Protein AF-A0A821IQ01-F1 (afdb_monomer)

Structure (mmCIF, N/CA/C/O backbone):
data_AF-A0A821IQ01-F1
#
_entry.id   AF-A0A821IQ01-F1
#
loop_
_atom_site.group_PDB
_atom_site.id
_atom_site.type_symbol
_atom_site.label_atom_id
_atom_site.label_alt_id
_atom_site.label_comp_id
_atom_site.label_asym_id
_atom_site.label_entity_id
_atom_site.label_seq_id
_atom_site.pdbx_PDB_ins_code
_atom_site.Cartn_x
_atom_site.Cartn_y
_atom_site.Cartn_z
_atom_site.occupancy
_atom_site.B_iso_or_equiv
_atom_site.auth_seq_id
_atom_site.auth_comp_id
_atom_site.auth_asym_id
_atom_site.auth_atom_id
_atom_site.pdbx_PDB_model_num
ATOM 1 N N . MET A 1 1 ? -21.655 -3.134 -30.724 1.00 54.41 1 MET A N 1
ATOM 2 C CA . MET A 1 1 ? -21.817 -3.612 -29.331 1.00 54.41 1 MET A CA 1
ATOM 3 C C . MET A 1 1 ? -20.778 -4.694 -28.954 1.00 54.41 1 MET A C 1
ATOM 5 O O . MET A 1 1 ? -21.142 -5.673 -28.328 1.00 54.41 1 MET A O 1
ATOM 9 N N . GLY A 1 2 ? -19.487 -4.564 -29.329 1.00 56.47 2 GLY A N 1
ATOM 10 C CA . GLY A 1 2 ? -18.550 -5.717 -29.294 1.00 56.47 2 GLY A CA 1
ATOM 11 C C . GLY A 1 2 ? -17.134 -5.493 -28.739 1.00 56.47 2 GLY A C 1
ATOM 12 O O . GLY A 1 2 ? -16.460 -6.463 -28.415 1.00 56.47 2 GLY A O 1
ATOM 13 N N . ARG A 1 3 ? -16.662 -4.247 -28.588 1.00 55.06 3 ARG A N 1
ATOM 14 C CA . ARG A 1 3 ? -15.306 -3.961 -28.066 1.00 55.06 3 ARG A CA 1
ATOM 15 C C . ARG A 1 3 ? -15.263 -3.725 -26.553 1.00 55.06 3 ARG A C 1
ATOM 17 O O . ARG A 1 3 ? -14.309 -4.155 -25.912 1.00 55.06 3 ARG A O 1
ATOM 24 N N . ASP A 1 4 ? -16.298 -3.111 -25.981 1.00 64.00 4 ASP A N 1
ATOM 25 C CA . ASP A 1 4 ? -16.353 -2.840 -24.535 1.00 64.00 4 ASP A CA 1
ATOM 26 C C . ASP A 1 4 ? -16.652 -4.083 -23.697 1.00 64.00 4 ASP A C 1
ATOM 28 O O . ASP A 1 4 ? -16.047 -4.269 -22.646 1.00 64.00 4 ASP A O 1
ATOM 32 N N . LEU A 1 5 ? -17.510 -4.980 -24.191 1.00 60.66 5 LEU A N 1
ATOM 33 C CA . LEU A 1 5 ? -17.812 -6.250 -23.523 1.00 60.66 5 LEU A CA 1
ATOM 34 C C . LEU A 1 5 ? -16.572 -7.145 -23.416 1.00 60.66 5 LEU A C 1
ATOM 36 O O . LEU A 1 5 ? -16.300 -7.687 -22.351 1.00 60.66 5 LEU A O 1
ATOM 40 N N . LYS A 1 6 ? -15.761 -7.236 -24.476 1.00 66.94 6 LYS A N 1
ATOM 41 C CA . LYS A 1 6 ? -14.529 -8.037 -24.462 1.00 66.94 6 LYS A CA 1
ATOM 42 C C . LYS A 1 6 ? -13.499 -7.498 -23.460 1.00 66.94 6 LYS A C 1
ATOM 44 O O . LYS A 1 6 ? -12.975 -8.261 -22.657 1.00 66.94 6 LYS A O 1
ATOM 49 N N . LYS A 1 7 ? -13.287 -6.176 -23.430 1.00 63.75 7 LYS A N 1
ATOM 50 C CA . LYS A 1 7 ? -12.424 -5.523 -22.427 1.00 63.75 7 LYS A CA 1
ATOM 51 C C . LYS A 1 7 ? -12.944 -5.694 -20.999 1.00 63.75 7 LYS A C 1
ATOM 53 O O . LYS A 1 7 ? -12.146 -5.767 -20.065 1.00 63.75 7 LYS A O 1
ATOM 58 N N . LEU A 1 8 ? -14.265 -5.720 -20.814 1.00 58.66 8 LEU A N 1
ATOM 59 C CA . LEU A 1 8 ? -14.883 -5.970 -19.516 1.00 58.66 8 LEU A CA 1
ATOM 60 C C . LEU A 1 8 ? -14.597 -7.399 -19.042 1.00 58.66 8 LEU A C 1
ATOM 62 O O . LEU A 1 8 ? -14.150 -7.559 -17.910 1.00 58.66 8 LEU A O 1
ATOM 66 N N . PHE A 1 9 ? -14.771 -8.400 -19.909 1.00 64.69 9 PHE A N 1
ATOM 67 C CA . PHE A 1 9 ? -14.457 -9.796 -19.594 1.00 64.69 9 PHE A CA 1
ATOM 68 C C . PHE A 1 9 ? -12.964 -10.015 -19.334 1.00 64.69 9 PHE A C 1
ATOM 70 O O . PHE A 1 9 ? -12.617 -10.628 -18.333 1.00 64.69 9 PHE A O 1
ATOM 77 N N . GLU A 1 10 ? -12.072 -9.431 -20.137 1.00 64.88 10 GLU A N 1
ATOM 78 C CA . GLU A 1 10 ? -10.621 -9.496 -19.899 1.00 64.88 10 GLU A CA 1
ATOM 79 C C . GLU A 1 10 ? -10.236 -8.860 -18.550 1.00 64.88 10 GLU A C 1
ATOM 81 O O . GLU A 1 10 ? -9.443 -9.422 -17.794 1.00 64.88 10 GLU A O 1
ATOM 86 N N . LYS A 1 11 ? -10.844 -7.720 -18.185 1.00 59.31 11 LYS A N 1
ATOM 87 C CA . LYS A 1 11 ? -10.664 -7.114 -16.855 1.00 59.31 11 LYS A CA 1
ATOM 88 C C . LYS A 1 11 ? -11.233 -7.981 -15.736 1.00 59.31 11 LYS A C 1
ATOM 90 O O . LYS A 1 11 ? -10.636 -8.030 -14.665 1.00 59.31 11 LYS A O 1
ATOM 95 N N . GLN A 1 12 ? -12.384 -8.614 -15.942 1.00 57.97 12 GLN A N 1
ATOM 96 C CA . GLN A 1 12 ? -13.002 -9.503 -14.959 1.00 57.97 12 GLN A CA 1
ATOM 97 C C . GLN A 1 12 ? -12.170 -10.774 -14.756 1.00 57.97 12 GLN A C 1
ATOM 99 O O . GLN A 1 12 ? -11.936 -11.149 -13.613 1.00 57.97 12 GLN A O 1
ATOM 104 N N . GLU A 1 13 ? -11.636 -11.372 -15.821 1.00 59.12 13 GLU A N 1
ATOM 105 C CA . GLU A 1 13 ? -10.698 -12.493 -15.730 1.00 59.12 13 GLU A CA 1
ATOM 106 C C . GLU A 1 13 ? -9.391 -12.091 -15.044 1.00 59.12 13 GLU A C 1
ATOM 108 O O . GLU A 1 13 ? -8.903 -12.814 -14.179 1.00 59.12 13 GLU A O 1
ATOM 113 N N . PHE A 1 14 ? -8.822 -10.934 -15.392 1.00 60.34 14 PHE A N 1
ATOM 114 C CA . PHE A 1 14 ? -7.614 -10.419 -14.746 1.00 60.34 14 PHE A CA 1
ATOM 115 C C . PHE A 1 14 ? -7.841 -10.180 -13.245 1.00 60.34 14 PHE A C 1
ATOM 117 O O . PHE A 1 14 ? -7.036 -10.603 -12.418 1.00 60.34 14 PHE A O 1
ATOM 124 N N . ARG A 1 15 ? -8.983 -9.586 -12.874 1.00 57.56 15 ARG A N 1
ATOM 125 C CA . ARG A 1 15 ? -9.401 -9.396 -11.475 1.00 57.56 15 ARG A CA 1
ATOM 126 C C . ARG A 1 15 ? -9.629 -10.719 -10.746 1.00 57.56 15 ARG A C 1
ATOM 128 O O . ARG A 1 15 ? -9.193 -10.853 -9.613 1.00 57.56 15 ARG A O 1
ATOM 135 N N . ALA A 1 16 ? -10.237 -11.710 -11.398 1.00 53.81 16 ALA A N 1
ATOM 136 C CA . ALA A 1 16 ? -10.442 -13.043 -10.828 1.00 53.81 16 ALA A CA 1
ATOM 137 C C . ALA A 1 16 ? -9.122 -13.801 -10.572 1.00 53.81 16 ALA A C 1
ATOM 139 O O . ALA A 1 16 ? -9.081 -14.724 -9.752 1.00 53.81 16 ALA A O 1
ATOM 140 N N . LYS A 1 17 ? -8.039 -13.417 -11.261 1.00 55.81 17 LYS A N 1
ATOM 141 C CA . LYS A 1 17 ? -6.702 -13.997 -11.083 1.00 55.81 17 LYS A CA 1
ATOM 142 C C . LYS A 1 17 ? -5.902 -13.344 -9.950 1.00 55.81 17 LYS A C 1
ATOM 144 O O . LYS A 1 17 ? -5.083 -14.035 -9.344 1.00 55.81 17 LYS A O 1
ATOM 149 N N . ILE A 1 18 ? -6.156 -12.074 -9.616 1.00 58.88 18 ILE A N 1
ATOM 150 C CA . ILE A 1 18 ? -5.577 -11.425 -8.428 1.00 58.88 18 ILE A CA 1
ATOM 151 C C . ILE A 1 18 ? -6.307 -11.961 -7.197 1.00 58.88 18 ILE A C 1
ATOM 153 O O . ILE A 1 18 ? -7.342 -11.454 -6.771 1.00 58.88 18 ILE A O 1
ATOM 157 N N . LYS A 1 19 ? -5.772 -13.040 -6.630 1.00 62.47 19 LYS A N 1
ATOM 158 C CA . LYS A 1 19 ? -6.291 -13.631 -5.398 1.00 62.47 19 LYS A CA 1
ATOM 159 C C . LYS A 1 19 ? -5.510 -13.084 -4.215 1.00 62.47 19 LYS A C 1
ATOM 161 O O . LYS A 1 19 ? -4.277 -13.099 -4.231 1.00 62.47 19 LYS A O 1
ATOM 166 N N . LEU A 1 20 ? -6.228 -12.643 -3.180 1.00 68.06 20 LEU A N 1
ATOM 167 C CA . LEU A 1 20 ? -5.642 -12.487 -1.851 1.00 68.06 20 LEU A CA 1
ATOM 168 C C . LEU A 1 20 ? -4.889 -13.772 -1.505 1.00 68.06 20 LEU A C 1
ATOM 170 O O . LEU A 1 20 ? -5.384 -14.873 -1.753 1.00 68.06 20 LEU A O 1
ATOM 174 N N . ASN A 1 21 ? -3.706 -13.624 -0.926 1.00 69.19 21 ASN A N 1
ATOM 175 C CA . ASN A 1 21 ? -2.910 -14.742 -0.459 1.00 69.19 21 ASN A CA 1
ATOM 176 C C . ASN A 1 21 ? -2.708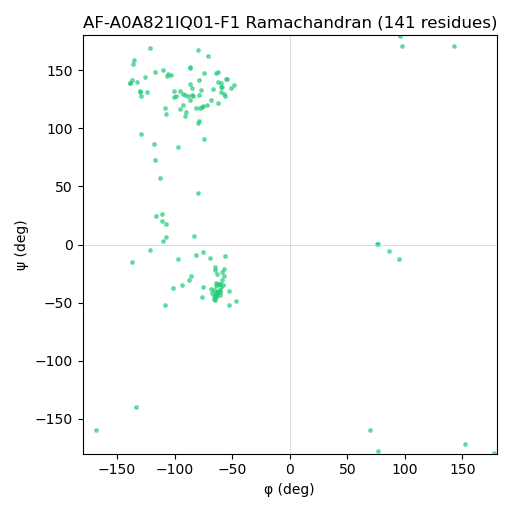 -14.635 1.059 1.00 69.19 21 ASN A C 1
ATOM 178 O O . ASN A 1 21 ? -1.693 -14.097 1.518 1.00 69.19 21 ASN A O 1
ATOM 182 N N . PRO A 1 22 ? -3.662 -15.156 1.858 1.00 70.50 22 PRO A N 1
ATOM 183 C CA . PRO A 1 22 ? -3.615 -15.062 3.313 1.00 70.50 22 PRO A CA 1
ATOM 184 C C . PRO A 1 22 ? -2.346 -15.655 3.927 1.00 70.50 22 PRO A C 1
ATOM 186 O O . PRO A 1 22 ? -1.902 -15.179 4.970 1.00 70.50 22 PRO A O 1
ATOM 189 N N . GLN A 1 23 ? -1.712 -16.629 3.260 1.00 75.81 23 GLN A N 1
ATOM 190 C CA . GLN A 1 23 ? -0.457 -17.239 3.708 1.00 75.81 23 GLN A CA 1
ATOM 191 C C . GLN A 1 23 ? 0.674 -16.214 3.859 1.00 75.81 23 GLN A C 1
ATOM 193 O O . GLN A 1 23 ? 1.599 -16.446 4.639 1.00 75.81 23 GLN A O 1
ATOM 198 N N . TRP A 1 24 ? 0.609 -15.079 3.159 1.00 74.50 24 TRP A N 1
ATOM 199 C CA . TRP A 1 24 ? 1.630 -14.026 3.175 1.00 74.50 24 TRP A CA 1
ATOM 200 C C . TRP A 1 24 ? 1.178 -12.736 3.867 1.00 74.50 24 TRP A C 1
ATOM 202 O O . TRP A 1 24 ? 1.961 -11.776 3.942 1.00 74.50 24 TRP A O 1
ATOM 212 N N . ASN A 1 25 ? -0.036 -12.729 4.429 1.00 80.56 25 ASN A N 1
ATOM 213 C CA . ASN A 1 25 ? -0.497 -11.654 5.298 1.00 80.56 25 ASN A CA 1
ATOM 214 C C . ASN A 1 25 ? 0.323 -11.666 6.586 1.00 80.56 25 ASN A C 1
ATOM 216 O O . ASN A 1 25 ? 0.559 -12.722 7.179 1.00 80.56 25 ASN A O 1
ATOM 220 N N . ARG A 1 26 ? 0.791 -10.499 7.019 1.00 80.44 26 ARG A N 1
ATOM 221 C CA . ARG A 1 26 ? 1.632 -10.370 8.214 1.00 80.44 26 ARG A CA 1
ATOM 222 C C . ARG A 1 26 ? 1.205 -9.152 9.009 1.00 80.44 26 ARG A C 1
ATOM 224 O O . ARG A 1 26 ? 0.962 -8.096 8.431 1.00 80.44 26 ARG A O 1
ATOM 231 N N . LYS A 1 27 ? 1.168 -9.298 10.332 1.00 83.88 27 LYS A N 1
ATOM 232 C CA . LYS A 1 27 ? 1.168 -8.160 11.245 1.00 83.88 27 LYS A CA 1
ATOM 233 C C . LYS A 1 27 ? 2.616 -7.795 11.535 1.00 83.88 27 LYS A C 1
ATOM 235 O O . LYS A 1 27 ? 3.411 -8.667 11.888 1.00 83.88 27 LYS A O 1
ATOM 240 N N . TYR A 1 28 ? 2.951 -6.530 11.350 1.00 82.44 28 TYR A N 1
ATOM 241 C CA . TYR A 1 28 ? 4.274 -6.009 11.627 1.00 82.44 28 TYR A CA 1
ATOM 242 C C . TYR A 1 28 ? 4.370 -5.589 13.086 1.00 82.44 28 TYR A C 1
ATOM 244 O O . TYR A 1 28 ? 3.558 -4.796 13.554 1.00 82.44 28 TYR A O 1
ATOM 252 N N . GLY A 1 29 ? 5.340 -6.127 13.822 1.00 82.38 29 GLY A N 1
ATOM 253 C CA . GLY A 1 29 ? 5.589 -5.743 15.210 1.00 82.38 29 GLY A CA 1
ATOM 254 C C . GLY A 1 29 ? 6.008 -6.891 16.128 1.00 82.38 29 GLY A C 1
ATOM 255 O O . GLY A 1 29 ? 5.961 -8.057 15.721 1.00 82.38 29 GLY A O 1
ATOM 256 N N . PRO A 1 30 ? 6.424 -6.563 17.366 1.00 76.50 30 PRO A N 1
ATOM 257 C CA . PRO A 1 30 ? 6.838 -7.549 18.361 1.00 76.50 30 PRO A CA 1
ATOM 258 C C . PRO A 1 30 ? 5.793 -8.660 18.547 1.00 76.50 30 PRO A C 1
ATOM 260 O O . PRO A 1 30 ? 4.596 -8.385 18.618 1.00 76.50 30 PRO A O 1
ATOM 263 N N . GLY A 1 31 ? 6.245 -9.917 18.589 1.00 75.50 31 GLY A N 1
ATOM 264 C CA . GLY A 1 31 ? 5.377 -11.105 18.659 1.00 75.50 31 GLY A CA 1
ATOM 265 C C . GLY A 1 31 ? 4.886 -11.643 17.306 1.00 75.50 31 GLY A C 1
ATOM 266 O O . GLY A 1 31 ? 4.282 -12.711 17.261 1.00 75.50 31 GLY A O 1
ATOM 267 N N . HIS A 1 32 ? 5.168 -10.950 16.198 1.00 76.88 32 HIS A N 1
ATOM 268 C CA . HIS A 1 32 ? 4.914 -11.418 14.832 1.00 76.88 32 HIS A CA 1
ATOM 269 C C . HIS A 1 32 ? 6.144 -11.178 13.943 1.00 76.88 32 HIS A C 1
ATOM 271 O O . HIS A 1 32 ? 7.275 -11.410 14.365 1.00 76.88 32 HIS A O 1
ATOM 277 N N . THR A 1 33 ? 5.950 -10.750 12.692 1.00 73.31 33 THR A N 1
ATOM 278 C CA . THR A 1 33 ? 7.066 -10.403 11.817 1.00 73.31 33 THR A CA 1
ATOM 279 C C . THR A 1 33 ? 7.537 -9.000 12.149 1.00 73.31 33 THR A C 1
ATOM 281 O O . THR A 1 33 ? 6.786 -8.037 12.028 1.0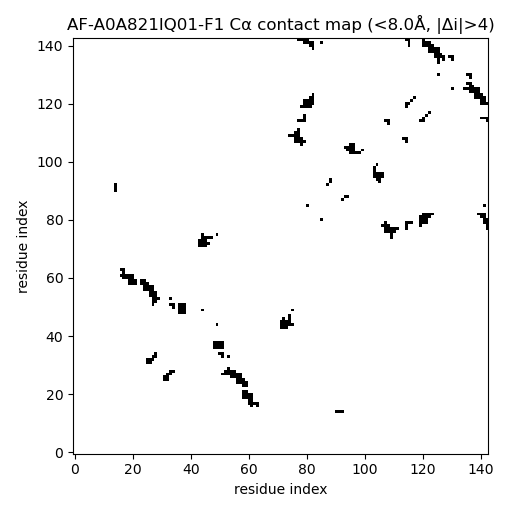0 73.31 33 THR A O 1
ATOM 284 N N . TYR A 1 34 ? 8.777 -8.879 12.591 1.00 72.38 34 TYR A N 1
ATOM 285 C CA . TYR A 1 34 ? 9.359 -7.613 12.994 1.00 72.38 34 TYR A CA 1
ATOM 286 C C . TYR A 1 34 ? 10.789 -7.535 12.482 1.00 72.38 34 TYR A C 1
ATOM 288 O O . TYR A 1 34 ? 11.519 -8.523 12.525 1.00 72.38 34 TYR A O 1
ATOM 296 N N . TRP A 1 35 ? 11.168 -6.357 11.996 1.00 72.31 35 TRP A N 1
ATOM 297 C CA . TRP A 1 35 ? 12.517 -6.062 11.536 1.00 72.31 35 TRP A CA 1
ATOM 298 C C . TRP A 1 35 ? 12.964 -4.768 12.197 1.00 72.31 35 TRP A C 1
ATOM 300 O O . TRP A 1 35 ? 12.241 -3.774 12.185 1.00 72.31 35 TRP A O 1
ATOM 310 N N . THR A 1 36 ? 14.163 -4.785 12.767 1.00 69.19 36 THR A N 1
ATOM 311 C CA . THR A 1 36 ? 14.809 -3.624 13.395 1.00 69.19 36 THR A CA 1
ATOM 312 C C . THR A 1 36 ? 15.517 -2.722 12.376 1.00 69.19 36 THR A C 1
ATOM 314 O O . THR A 1 36 ? 16.199 -1.776 12.755 1.00 69.19 36 THR A O 1
ATOM 317 N N . GLY A 1 37 ? 15.345 -2.997 11.081 1.00 72.19 37 GLY A N 1
ATOM 318 C CA . GLY A 1 37 ? 15.981 -2.301 9.968 1.00 72.19 37 GLY A CA 1
ATOM 319 C C . GLY A 1 37 ? 15.338 -2.677 8.634 1.00 72.19 37 GLY A C 1
ATOM 320 O O . GLY A 1 37 ? 14.200 -3.153 8.593 1.00 72.19 37 GLY A O 1
ATOM 321 N N . ALA A 1 38 ? 16.063 -2.454 7.539 1.00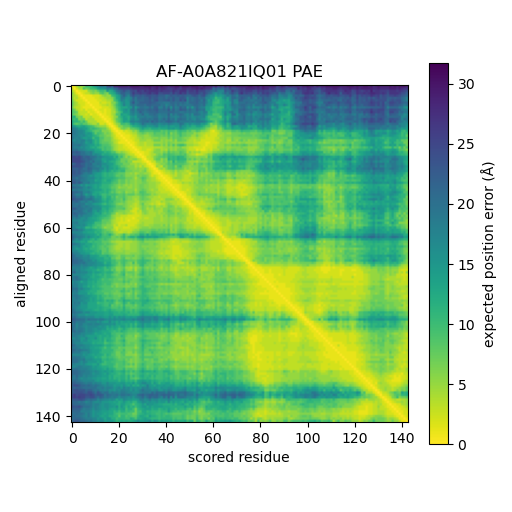 75.69 38 ALA A N 1
ATOM 322 C CA . ALA A 1 38 ? 15.599 -2.833 6.210 1.00 75.69 38 ALA A CA 1
ATOM 323 C C . ALA A 1 38 ? 15.413 -4.358 6.087 1.00 75.69 38 ALA A C 1
ATOM 325 O O . ALA A 1 38 ? 16.127 -5.147 6.704 1.00 75.69 38 ALA A O 1
ATOM 326 N N . LEU A 1 39 ? 14.449 -4.785 5.270 1.00 78.12 39 LEU A N 1
ATOM 327 C CA . LEU A 1 39 ? 14.268 -6.200 4.944 1.00 78.12 39 LEU A CA 1
ATOM 328 C C . LEU A 1 39 ? 15.430 -6.725 4.080 1.00 78.12 39 LEU A C 1
ATOM 330 O O . LEU A 1 39 ? 15.653 -6.226 2.979 1.00 78.12 39 LEU A O 1
ATOM 334 N N . HIS A 1 40 ? 16.097 -7.785 4.545 1.00 74.00 40 HIS A N 1
ATOM 335 C CA . HIS A 1 40 ? 17.203 -8.457 3.851 1.00 74.00 40 HIS A CA 1
ATOM 336 C C . HIS A 1 40 ? 16.847 -9.913 3.502 1.00 74.00 40 HIS A C 1
ATOM 338 O O . HIS A 1 40 ? 17.32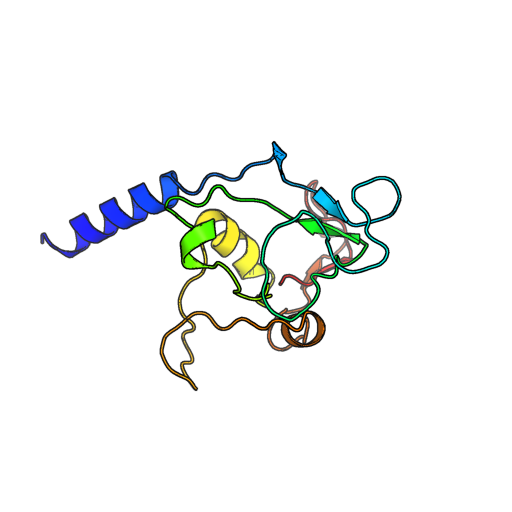8 -10.850 4.128 1.00 74.00 40 HIS A O 1
ATOM 344 N N . ASP A 1 41 ? 15.975 -10.115 2.512 1.00 81.50 41 ASP A N 1
ATOM 345 C CA . ASP A 1 41 ? 15.519 -11.444 2.054 1.00 81.50 41 ASP A CA 1
ATOM 346 C C . ASP A 1 41 ? 16.103 -11.859 0.688 1.00 81.50 41 ASP A C 1
ATOM 348 O O . ASP A 1 41 ? 15.564 -12.733 0.012 1.00 81.50 41 ASP A O 1
ATOM 352 N N . GLY A 1 42 ? 17.182 -11.198 0.259 1.00 81.81 42 GLY A N 1
ATOM 353 C CA . GLY A 1 42 ? 17.854 -11.463 -1.015 1.00 81.81 42 GLY A CA 1
ATOM 354 C C . GLY A 1 42 ? 17.142 -10.914 -2.255 1.00 81.81 42 GLY A C 1
ATOM 355 O O . GLY A 1 42 ? 17.653 -11.092 -3.358 1.00 81.81 42 GLY A O 1
ATOM 356 N N . ARG A 1 43 ? 15.991 -10.235 -2.117 1.00 83.44 43 ARG A N 1
ATOM 357 C CA . ARG A 1 43 ? 15.312 -9.600 -3.257 1.00 83.44 43 ARG A CA 1
ATOM 358 C C . ARG A 1 43 ? 15.834 -8.190 -3.523 1.00 83.44 43 ARG A C 1
ATOM 360 O O . ARG A 1 43 ? 15.985 -7.392 -2.597 1.00 83.44 43 ARG A O 1
ATOM 367 N N . ASP A 1 44 ? 16.016 -7.874 -4.801 1.00 85.56 44 ASP A N 1
ATOM 368 C CA . ASP A 1 44 ? 16.419 -6.550 -5.273 1.00 85.56 44 ASP A CA 1
ATOM 369 C C . ASP A 1 44 ? 15.225 -5.580 -5.285 1.00 85.56 44 ASP A C 1
ATOM 371 O O . ASP A 1 44 ? 14.334 -5.678 -6.130 1.00 85.56 44 ASP A O 1
ATOM 375 N N . ARG A 1 45 ? 15.217 -4.648 -4.325 1.00 82.62 45 ARG A N 1
ATOM 376 C CA . ARG A 1 45 ? 14.211 -3.580 -4.175 1.00 82.62 45 ARG A CA 1
ATOM 377 C C . ARG A 1 45 ? 14.796 -2.201 -4.470 1.00 82.62 45 ARG A C 1
ATOM 379 O O . ARG A 1 45 ? 14.338 -1.201 -3.919 1.00 82.62 45 ARG A O 1
ATOM 386 N N . GLY A 1 46 ? 15.836 -2.145 -5.294 1.00 85.25 46 GLY A N 1
ATOM 387 C CA . GLY A 1 46 ? 16.499 -0.894 -5.622 1.00 85.25 46 GLY A CA 1
ATOM 388 C C . GLY A 1 46 ? 17.282 -0.299 -4.445 1.00 85.25 46 GLY A C 1
ATOM 389 O O . GLY A 1 46 ? 17.646 -1.007 -3.505 1.00 85.25 46 G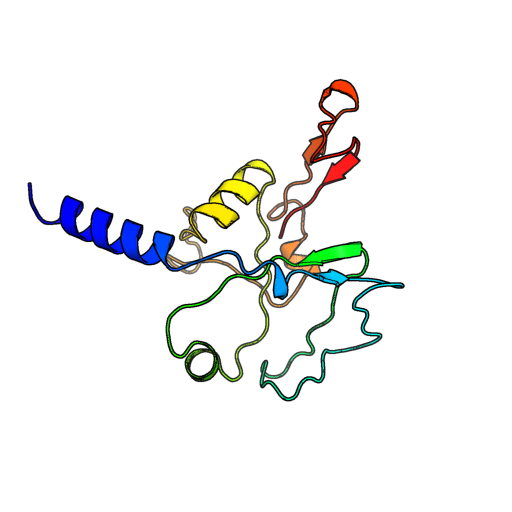LY A O 1
ATOM 390 N N . PRO A 1 47 ? 17.575 1.013 -4.488 1.00 82.06 47 PRO A N 1
ATOM 391 C CA . PRO A 1 47 ? 18.591 1.626 -3.629 1.00 82.06 47 PRO A CA 1
ATOM 392 C C . PRO A 1 47 ? 18.119 1.958 -2.206 1.00 82.06 47 PRO A C 1
ATOM 394 O O . PRO A 1 47 ? 18.935 2.342 -1.370 1.00 82.06 47 PRO A O 1
ATOM 397 N N . HIS A 1 48 ? 16.820 1.856 -1.911 1.00 78.88 48 HIS A N 1
ATOM 398 C CA . HIS A 1 48 ? 16.269 2.226 -0.607 1.00 78.88 48 HIS A CA 1
ATOM 399 C C . HIS A 1 48 ? 15.881 0.985 0.204 1.00 78.88 48 HIS A C 1
ATOM 401 O O . HIS A 1 48 ? 15.414 -0.016 -0.335 1.00 78.88 48 HIS A O 1
ATOM 407 N N . GLY A 1 49 ? 16.055 1.053 1.526 1.00 76.25 49 GLY A N 1
ATOM 408 C CA . GLY A 1 49 ? 15.705 -0.038 2.436 1.00 76.25 49 GLY A CA 1
ATOM 409 C C . GLY A 1 49 ? 14.202 -0.120 2.702 1.00 76.25 49 GLY A C 1
ATOM 410 O O . GLY A 1 49 ? 13.576 0.891 3.002 1.00 76.25 49 GLY A O 1
ATOM 411 N N . TYR A 1 50 ? 13.615 -1.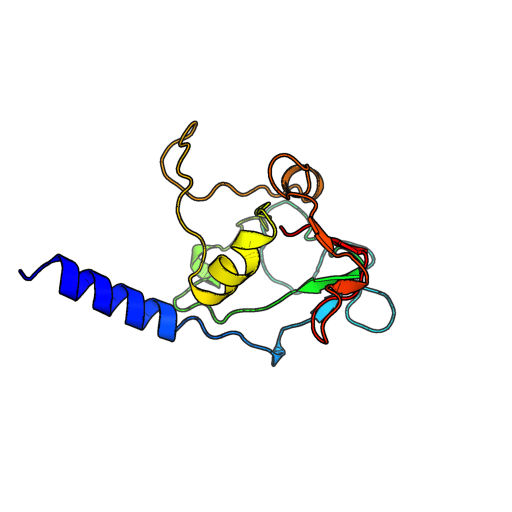318 2.627 1.00 76.94 50 TYR A N 1
ATOM 412 C CA . TYR A 1 50 ? 12.204 -1.529 2.966 1.00 76.94 50 TYR A CA 1
ATOM 413 C C . TYR A 1 50 ? 12.021 -1.621 4.484 1.00 76.94 50 TYR A C 1
ATOM 415 O O . TYR A 1 50 ? 12.348 -2.643 5.089 1.00 76.94 50 TYR A O 1
ATOM 423 N N . PHE A 1 51 ? 11.493 -0.556 5.090 1.00 75.56 51 PHE A N 1
ATOM 424 C CA . PHE A 1 51 ? 11.192 -0.495 6.521 1.00 75.56 51 PHE A CA 1
ATOM 425 C C . PHE A 1 51 ? 9.747 -0.906 6.789 1.00 75.56 51 PHE A C 1
ATOM 427 O O . PHE A 1 51 ? 8.815 -0.392 6.172 1.00 75.56 51 PHE A O 1
ATOM 434 N N . CYS A 1 52 ? 9.555 -1.822 7.733 1.00 75.00 52 CYS A N 1
ATOM 435 C CA . CYS A 1 52 ? 8.232 -2.334 8.067 1.00 75.00 52 CYS A CA 1
ATOM 436 C C . CYS A 1 52 ? 7.616 -1.524 9.213 1.00 75.00 52 CYS A C 1
ATOM 438 O O . CYS A 1 52 ? 8.181 -1.498 10.307 1.00 75.00 52 CYS A O 1
ATOM 440 N N . PRO A 1 53 ? 6.461 -0.874 9.006 1.00 74.56 53 PRO A N 1
ATOM 441 C CA . PRO A 1 53 ? 5.870 -0.043 10.041 1.00 74.56 53 PRO A CA 1
ATOM 442 C C . PRO A 1 53 ? 5.219 -0.911 11.131 1.00 74.56 53 PRO A C 1
ATOM 444 O O . PRO A 1 53 ? 4.295 -1.682 10.872 1.00 74.56 53 PRO A O 1
ATOM 447 N N . THR A 1 54 ? 5.703 -0.795 12.368 1.00 80.69 54 THR A N 1
ATOM 448 C CA . THR A 1 54 ? 5.163 -1.520 13.531 1.00 80.69 54 THR A CA 1
ATOM 449 C C . THR A 1 54 ? 3.690 -1.178 13.766 1.00 80.69 54 THR A C 1
ATOM 451 O O . THR A 1 54 ? 3.300 -0.016 13.730 1.00 80.69 54 THR A O 1
ATOM 454 N N . GLY A 1 55 ? 2.869 -2.194 14.027 1.00 76.81 55 GLY A N 1
ATOM 455 C CA . GLY A 1 55 ? 1.424 -2.098 14.250 1.00 76.81 55 GLY A CA 1
ATOM 456 C C . GLY A 1 55 ? 0.572 -2.346 13.002 1.00 76.81 55 GLY A C 1
ATOM 457 O O . GLY A 1 55 ? -0.631 -2.572 13.128 1.00 76.81 55 GLY A O 1
ATOM 458 N N . TRP A 1 56 ? 1.172 -2.363 11.811 1.00 75.12 56 TRP A N 1
ATOM 459 C CA . TRP A 1 56 ? 0.444 -2.460 10.546 1.00 75.12 56 TRP A CA 1
ATOM 460 C C . TRP A 1 56 ? 0.157 -3.902 10.142 1.00 75.12 56 TRP A C 1
ATOM 462 O O . TRP A 1 56 ? 0.900 -4.822 10.480 1.00 75.12 56 TRP A O 1
ATOM 472 N N . THR A 1 57 ? -0.917 -4.099 9.376 1.00 76.00 57 THR A N 1
ATOM 473 C CA . THR A 1 57 ? -1.224 -5.388 8.745 1.00 76.00 57 THR A CA 1
ATOM 474 C C . THR A 1 57 ? -0.979 -5.281 7.250 1.00 76.00 57 THR A C 1
ATOM 476 O O . THR A 1 57 ? -1.642 -4.507 6.564 1.00 76.00 57 THR A O 1
ATOM 479 N N . ARG A 1 58 ? -0.035 -6.071 6.739 1.00 79.44 58 ARG A N 1
ATOM 480 C CA . ARG A 1 58 ? 0.171 -6.243 5.304 1.00 79.44 58 ARG A CA 1
ATOM 481 C C . ARG A 1 58 ? -0.777 -7.316 4.787 1.00 79.44 58 ARG A C 1
ATOM 483 O O . ARG A 1 58 ? -0.750 -8.444 5.284 1.00 79.44 58 ARG A O 1
ATOM 490 N N . TYR A 1 59 ? -1.512 -6.982 3.734 1.00 75.38 59 TYR A N 1
ATOM 491 C CA . TYR A 1 59 ? -2.253 -7.938 2.918 1.00 75.38 59 TYR A CA 1
ATOM 492 C C . TYR A 1 59 ? -1.467 -8.240 1.645 1.00 75.38 59 TYR A C 1
ATOM 494 O O . TYR A 1 59 ? -0.957 -7.329 0.997 1.00 75.38 59 TYR A O 1
ATOM 502 N N . ALA A 1 60 ? -1.327 -9.521 1.321 1.00 74.94 60 ALA A N 1
ATOM 503 C CA . ALA A 1 60 ? -0.602 -9.975 0.147 1.00 74.94 60 ALA A CA 1
ATOM 504 C C . ALA A 1 60 ? -1.569 -10.445 -0.940 1.00 74.94 60 ALA A C 1
ATOM 506 O O . ALA A 1 60 ? -2.616 -11.030 -0.659 1.00 74.94 60 ALA A O 1
ATOM 507 N N . PHE A 1 61 ? -1.173 -10.227 -2.187 1.00 73.00 61 PHE A N 1
ATOM 508 C CA . PHE A 1 61 ? -1.910 -10.644 -3.370 1.00 73.00 61 PHE A CA 1
ATOM 509 C C . PHE A 1 61 ? -0.993 -11.466 -4.259 1.00 73.00 61 PHE A C 1
ATOM 511 O O . PHE A 1 61 ? 0.195 -11.165 -4.376 1.00 73.00 61 PHE A O 1
ATOM 518 N N . ASN A 1 62 ? -1.552 -12.480 -4.908 1.00 69.31 62 ASN A N 1
ATOM 519 C CA . ASN A 1 62 ? -0.863 -13.129 -6.008 1.00 69.31 62 ASN A CA 1
ATOM 520 C C . ASN A 1 62 ? -0.869 -12.178 -7.201 1.00 69.31 62 ASN A C 1
ATOM 522 O O . ASN A 1 62 ? -1.928 -11.779 -7.691 1.00 69.31 62 ASN A O 1
ATOM 526 N N . VAL A 1 63 ? 0.326 -11.825 -7.652 1.00 70.12 63 VAL A N 1
ATOM 527 C CA . VAL A 1 63 ? 0.530 -11.156 -8.929 1.00 70.12 63 VAL A CA 1
ATOM 528 C C . VAL A 1 63 ? 0.601 -12.226 -10.012 1.00 70.12 63 VAL A C 1
ATOM 530 O O . VAL A 1 63 ? 1.215 -13.276 -9.825 1.00 70.12 63 VAL A O 1
ATOM 533 N N . ILE A 1 64 ? -0.100 -11.996 -11.118 1.00 64.62 64 ILE A N 1
ATOM 534 C CA . ILE A 1 64 ? 0.131 -12.759 -12.346 1.00 64.62 64 ILE A CA 1
ATOM 535 C C . ILE A 1 64 ? 1.243 -12.067 -13.115 1.00 64.62 64 ILE A C 1
ATOM 537 O O . ILE A 1 64 ? 1.281 -10.850 -13.026 1.00 64.62 64 ILE A O 1
ATOM 541 N N . ASP A 1 65 ? 2.007 -12.814 -13.919 1.00 73.75 65 ASP A N 1
ATOM 542 C CA . ASP A 1 65 ? 3.163 -12.366 -14.721 1.00 73.75 65 ASP A CA 1
ATOM 543 C C . ASP A 1 65 ? 4.548 -12.566 -14.071 1.00 73.75 65 ASP A C 1
ATOM 545 O O . ASP A 1 65 ? 4.687 -13.135 -12.989 1.00 73.75 65 ASP A O 1
ATOM 549 N N . ASN A 1 66 ? 5.594 -12.173 -14.800 1.00 80.19 66 ASN A N 1
ATOM 550 C CA . ASN A 1 66 ? 6.996 -12.201 -14.387 1.00 80.19 66 ASN A CA 1
ATOM 551 C C . ASN A 1 66 ? 7.353 -11.006 -13.480 1.00 80.19 66 ASN A C 1
ATOM 553 O O . ASN A 1 66 ? 8.391 -10.372 -13.672 1.00 80.19 66 ASN A O 1
ATOM 557 N N . TYR A 1 67 ? 6.485 -10.691 -12.514 1.00 80.19 67 TYR A N 1
ATOM 558 C CA . TYR A 1 67 ? 6.542 -9.496 -11.669 1.00 80.19 67 TYR A CA 1
ATOM 559 C C . TYR A 1 67 ? 7.935 -9.223 -11.094 1.00 80.19 67 TYR A C 1
ATOM 561 O O . TYR A 1 67 ? 8.435 -8.106 -11.212 1.00 80.19 67 TYR A O 1
ATOM 569 N N . ASP A 1 68 ? 8.571 -10.246 -10.512 1.00 82.00 68 ASP A N 1
ATOM 570 C CA . ASP A 1 68 ? 9.889 -10.113 -9.883 1.00 82.00 68 ASP A CA 1
ATOM 571 C C . ASP A 1 68 ? 10.973 -9.684 -10.892 1.00 82.00 68 ASP A C 1
ATOM 573 O O . ASP A 1 68 ? 11.853 -8.908 -10.538 1.00 82.00 68 ASP A O 1
ATOM 577 N N . GLU A 1 69 ? 10.888 -10.123 -12.152 1.00 85.44 69 GLU A N 1
ATOM 578 C CA . GLU A 1 69 ? 11.812 -9.712 -13.220 1.00 85.44 69 GLU A CA 1
ATOM 579 C C . GLU A 1 69 ? 11.485 -8.296 -13.715 1.00 85.44 69 GLU A C 1
ATOM 581 O O . GLU A 1 69 ? 12.365 -7.451 -13.858 1.00 85.44 69 GLU A O 1
ATOM 586 N N . LYS A 1 70 ? 10.197 -8.008 -13.938 1.00 83.88 70 LYS A N 1
ATOM 587 C CA . LYS A 1 70 ? 9.715 -6.720 -14.459 1.00 83.88 70 LYS A CA 1
ATOM 588 C C . LYS A 1 70 ? 9.983 -5.551 -13.511 1.00 83.88 70 LYS A C 1
ATOM 590 O O . LYS A 1 70 ? 10.228 -4.437 -13.969 1.00 83.88 70 LYS A O 1
ATOM 595 N N . PHE A 1 71 ? 9.895 -5.799 -12.208 1.00 81.44 71 PHE A N 1
ATOM 596 C CA . PHE A 1 71 ? 10.081 -4.800 -11.157 1.00 81.44 71 PHE A CA 1
ATOM 597 C C . PHE A 1 71 ? 11.359 -5.037 -10.348 1.00 81.44 71 PHE A C 1
ATOM 599 O O . PHE A 1 71 ? 11.498 -4.529 -9.233 1.00 81.44 71 PHE A O 1
ATOM 606 N N . LYS A 1 72 ? 12.316 -5.782 -10.907 1.00 86.06 72 LYS A N 1
ATOM 607 C CA . LYS A 1 72 ? 13.647 -5.924 -10.324 1.00 86.06 72 LYS A CA 1
ATOM 608 C C . LYS A 1 72 ? 14.297 -4.548 -10.167 1.00 86.06 72 LYS A C 1
ATOM 610 O O . LYS A 1 72 ? 14.306 -3.753 -11.106 1.00 86.06 72 LYS A O 1
ATOM 615 N N . GLY A 1 73 ? 14.811 -4.247 -8.977 1.00 85.75 73 GLY A N 1
ATOM 616 C CA . GLY A 1 73 ? 15.428 -2.948 -8.695 1.00 85.75 73 GLY A CA 1
ATOM 617 C C . GLY A 1 73 ? 14.430 -1.805 -8.498 1.00 85.75 73 GLY A C 1
ATOM 618 O O . GLY A 1 73 ? 14.836 -0.671 -8.241 1.00 85.75 73 GLY A O 1
ATOM 619 N N . TRP A 1 74 ? 13.122 -2.071 -8.586 1.00 82.94 74 TRP A N 1
ATOM 620 C CA . TRP A 1 74 ? 12.107 -1.072 -8.282 1.00 82.94 74 TRP A CA 1
ATOM 621 C C . TRP A 1 74 ? 11.928 -0.948 -6.772 1.00 82.94 74 TRP A C 1
ATOM 623 O O . TRP A 1 74 ? 11.731 -1.932 -6.054 1.00 82.94 74 TRP A O 1
ATOM 633 N N . CYS A 1 75 ? 11.999 0.290 -6.287 1.00 76.38 75 CYS A N 1
ATOM 634 C CA . CYS A 1 75 ? 11.775 0.580 -4.881 1.00 76.38 75 CYS A CA 1
ATOM 635 C C . CYS A 1 75 ? 10.339 0.236 -4.479 1.00 76.38 75 CYS A C 1
ATOM 637 O O . CYS A 1 75 ? 9.399 0.396 -5.259 1.00 76.38 75 CYS A O 1
ATOM 639 N N . PHE A 1 76 ? 10.163 -0.191 -3.228 1.00 78.38 76 PHE A N 1
ATOM 640 C CA . PHE A 1 76 ? 8.838 -0.253 -2.619 1.00 78.38 76 PHE A CA 1
ATOM 641 C C . PHE A 1 76 ? 8.163 1.119 -2.730 1.00 78.38 76 PHE A C 1
ATOM 643 O O . PHE A 1 76 ? 8.804 2.162 -2.581 1.00 78.38 76 PHE A O 1
ATOM 650 N N . CYS A 1 77 ? 6.858 1.111 -2.974 1.00 82.81 77 CYS A N 1
ATOM 651 C CA . CYS A 1 77 ? 6.061 2.320 -3.063 1.00 82.81 77 CYS A CA 1
ATOM 652 C C . CYS A 1 77 ? 4.786 2.173 -2.227 1.00 82.81 77 CYS A C 1
ATOM 654 O O . CYS A 1 77 ? 4.151 1.120 -2.215 1.00 82.81 77 CYS A O 1
ATOM 656 N N . TYR A 1 78 ? 4.417 3.247 -1.544 1.00 84.88 78 TYR A N 1
ATOM 657 C CA . TYR A 1 78 ? 3.203 3.389 -0.753 1.00 84.88 78 TYR A CA 1
ATOM 658 C C . TYR A 1 78 ? 2.191 4.233 -1.524 1.00 84.88 78 TYR A C 1
ATOM 660 O O . TYR A 1 78 ? 2.574 5.170 -2.236 1.00 84.88 78 TYR A O 1
ATOM 668 N N . HIS A 1 79 ? 0.905 3.924 -1.370 1.00 88.56 79 HIS A N 1
ATOM 669 C CA . HIS A 1 79 ? -0.178 4.631 -2.043 1.00 88.56 79 HIS A CA 1
ATOM 670 C C . HIS A 1 79 ? -1.231 5.054 -1.022 1.00 88.56 79 HIS A C 1
ATOM 672 O O . HIS A 1 79 ? -2.157 4.307 -0.719 1.00 88.56 79 HIS A O 1
ATOM 678 N N . GLY A 1 80 ? -1.112 6.293 -0.540 1.00 88.50 80 GLY A N 1
ATOM 679 C CA . GLY A 1 80 ? -2.110 6.890 0.343 1.00 88.50 80 GLY A CA 1
ATOM 680 C C . GLY A 1 80 ? -3.498 6.881 -0.282 1.00 88.50 80 GLY A C 1
ATOM 681 O O . GLY A 1 80 ? -3.672 7.360 -1.404 1.00 88.50 80 GLY A O 1
ATOM 682 N N . THR A 1 81 ? -4.482 6.357 0.449 1.00 90.25 81 THR A N 1
ATOM 683 C CA . THR A 1 81 ? -5.871 6.306 -0.005 1.00 90.25 81 THR A CA 1
ATOM 684 C C . THR A 1 81 ? -6.843 6.714 1.093 1.00 90.25 81 THR A C 1
ATOM 686 O O . THR A 1 81 ? -6.570 6.607 2.289 1.00 90.25 81 THR A O 1
ATOM 689 N N . LYS A 1 82 ? -8.025 7.185 0.697 1.00 89.12 82 LYS A N 1
ATOM 690 C CA . LYS A 1 82 ? -9.093 7.445 1.664 1.00 89.12 82 LYS A CA 1
ATOM 691 C C . LYS A 1 82 ? -9.706 6.128 2.129 1.00 89.12 82 LYS A C 1
ATOM 693 O O . LYS A 1 82 ? -9.823 5.185 1.346 1.00 89.12 82 LYS A O 1
ATOM 698 N N . PHE A 1 83 ? -10.147 6.098 3.384 1.00 85.94 83 PHE A N 1
ATOM 699 C CA . PHE A 1 83 ? -10.681 4.898 4.027 1.00 85.94 83 PHE A CA 1
ATOM 700 C C . PHE A 1 83 ? -11.801 4.219 3.220 1.00 85.94 83 PHE A C 1
ATOM 702 O O . PHE A 1 83 ? -11.833 2.996 3.103 1.00 85.94 83 PHE A O 1
ATOM 709 N N . GLU A 1 84 ? -12.701 5.002 2.621 1.00 86.69 84 GLU A N 1
ATOM 710 C CA . GLU A 1 84 ? -13.820 4.504 1.814 1.00 86.69 84 GLU A CA 1
ATOM 711 C C . GLU A 1 84 ? -13.391 3.779 0.526 1.00 86.69 84 GLU A C 1
ATOM 713 O O . GLU A 1 84 ? -14.162 2.996 -0.027 1.00 86.69 84 GLU A O 1
ATOM 718 N N . PHE A 1 85 ? -12.162 4.000 0.051 1.00 87.62 85 PHE A N 1
ATOM 719 C CA . PHE A 1 85 ? -11.640 3.366 -1.159 1.00 87.62 85 PHE A CA 1
ATOM 720 C C . PHE A 1 85 ? -10.794 2.126 -0.878 1.00 87.62 85 PHE A C 1
ATOM 722 O O . PHE A 1 85 ? -10.549 1.362 -1.812 1.00 87.62 85 PHE A O 1
ATOM 729 N N . GLY A 1 86 ? -10.392 1.877 0.373 1.00 83.75 86 GLY A N 1
ATOM 730 C CA . GLY A 1 86 ? -9.569 0.721 0.731 1.00 83.75 86 GLY A CA 1
ATOM 731 C C . GLY A 1 86 ? -10.159 -0.595 0.245 1.00 83.75 86 GLY A C 1
ATOM 732 O O . GLY A 1 86 ? -9.504 -1.334 -0.484 1.00 83.75 86 GLY A O 1
ATOM 733 N N . LEU A 1 87 ? -11.432 -0.859 0.560 1.00 80.12 87 LEU A N 1
ATOM 734 C CA . LEU A 1 87 ? -12.099 -2.091 0.129 1.00 80.12 87 LEU A CA 1
ATOM 735 C C . LEU A 1 87 ? -12.189 -2.196 -1.401 1.00 80.12 87 LEU A C 1
ATOM 737 O O . LEU A 1 87 ? -11.965 -3.268 -1.959 1.00 80.12 87 LEU A O 1
ATOM 741 N N . ALA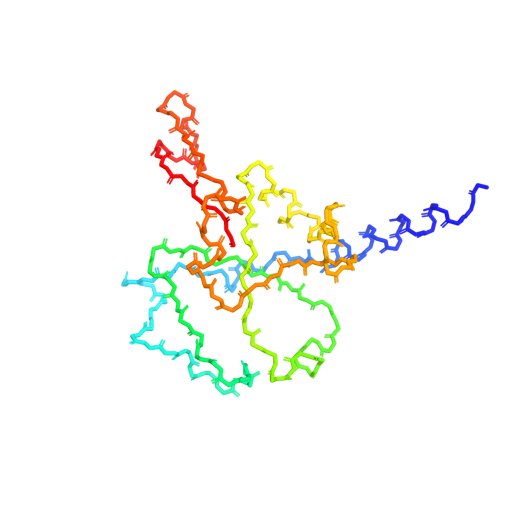 A 1 88 ? -12.466 -1.087 -2.090 1.00 80.88 88 ALA A N 1
ATOM 742 C CA . ALA A 1 88 ? -12.506 -1.072 -3.548 1.00 80.88 88 ALA A CA 1
ATOM 743 C C . ALA A 1 88 ? -11.133 -1.409 -4.151 1.00 80.88 88 ALA A C 1
ATOM 745 O O . ALA A 1 88 ? -11.068 -2.190 -5.097 1.00 80.88 88 ALA A O 1
ATOM 746 N N . ILE A 1 89 ? -10.043 -0.891 -3.576 1.00 82.06 89 ILE A N 1
ATOM 747 C CA . ILE A 1 89 ? -8.671 -1.205 -3.997 1.00 82.06 89 ILE A CA 1
ATOM 748 C C . ILE A 1 89 ? -8.344 -2.678 -3.732 1.00 82.06 89 ILE A C 1
ATOM 750 O O . ILE A 1 89 ? -7.815 -3.343 -4.619 1.00 82.06 89 ILE A O 1
ATOM 754 N N . LEU A 1 90 ? -8.709 -3.213 -2.561 1.00 74.38 90 LEU A N 1
ATOM 755 C CA . LEU A 1 90 ? -8.491 -4.627 -2.229 1.00 74.38 90 LEU A CA 1
ATOM 756 C C . LEU A 1 90 ? -9.221 -5.567 -3.204 1.00 74.38 90 LEU A C 1
ATOM 758 O O . LEU A 1 90 ? -8.678 -6.601 -3.578 1.00 74.38 90 LEU A O 1
ATOM 762 N N . LEU A 1 91 ? -10.446 -5.219 -3.614 1.00 72.56 91 LEU A N 1
ATOM 763 C CA . LEU A 1 91 ? -11.279 -6.068 -4.473 1.00 72.56 91 LEU A CA 1
ATOM 764 C C . LEU A 1 91 ? -11.038 -5.858 -5.974 1.00 72.56 91 LEU A C 1
ATOM 766 O O . LEU A 1 91 ? -11.251 -6.771 -6.766 1.00 72.56 91 LEU A O 1
ATOM 770 N N . SER A 1 92 ? -10.658 -4.648 -6.388 1.00 71.38 92 SER A N 1
ATOM 771 C CA . SER A 1 92 ? -10.615 -4.255 -7.805 1.00 71.38 92 SER A CA 1
ATOM 772 C C . SER A 1 92 ? -9.243 -3.803 -8.300 1.00 71.38 92 SER A C 1
ATOM 774 O O . SER A 1 92 ? -9.110 -3.546 -9.502 1.00 71.38 92 SER A O 1
ATOM 776 N N . GLY A 1 93 ? -8.250 -3.717 -7.412 1.00 75.06 93 GLY A N 1
ATOM 777 C CA . GLY A 1 93 ? -6.937 -3.141 -7.681 1.00 75.06 93 GLY A CA 1
ATOM 778 C C . GLY A 1 93 ? -6.943 -1.609 -7.707 1.00 75.06 93 GLY A C 1
ATOM 779 O O . GLY A 1 93 ? -7.964 -0.954 -7.490 1.00 75.06 93 GLY A O 1
ATOM 780 N N . LEU A 1 94 ? -5.778 -1.029 -7.996 1.00 81.50 94 LEU A N 1
ATOM 781 C CA . LEU A 1 94 ? -5.601 0.417 -8.133 1.00 81.50 94 LEU A CA 1
ATOM 782 C C . LEU A 1 94 ? -6.104 0.909 -9.497 1.00 81.50 94 LEU A C 1
ATOM 784 O O . LEU A 1 94 ? -5.901 0.264 -10.528 1.00 81.50 94 LEU A O 1
ATOM 788 N N . ALA A 1 95 ? -6.733 2.083 -9.505 1.00 80.69 95 ALA A N 1
ATOM 789 C CA . ALA A 1 95 ? -7.142 2.781 -10.719 1.00 80.69 95 ALA A CA 1
ATOM 790 C C . ALA A 1 95 ? -6.289 4.046 -10.920 1.00 80.69 95 ALA A C 1
ATOM 792 O O . ALA A 1 95 ? -5.866 4.648 -9.929 1.00 80.69 95 ALA A O 1
ATOM 793 N N . PRO A 1 96 ? -6.052 4.484 -12.172 1.00 82.44 96 PRO A N 1
ATOM 794 C CA . PRO A 1 96 ? -5.371 5.747 -12.432 1.00 82.44 96 PRO A CA 1
ATOM 795 C C . PRO A 1 96 ? -6.061 6.928 -11.740 1.00 82.44 96 PRO A C 1
ATOM 797 O O . PRO A 1 96 ? -7.293 6.995 -11.674 1.00 82.44 96 PRO A O 1
ATOM 800 N N . ALA A 1 97 ? -5.264 7.870 -11.237 1.00 81.19 97 ALA A N 1
ATOM 801 C CA . ALA A 1 97 ? -5.765 9.071 -10.590 1.00 81.19 97 ALA A CA 1
ATOM 802 C C . ALA A 1 97 ? -6.586 9.921 -11.570 1.00 81.19 97 ALA A C 1
ATOM 804 O O . ALA A 1 97 ? -6.218 10.099 -12.731 1.00 81.19 97 ALA A O 1
ATOM 805 N N . ARG A 1 98 ? -7.696 10.487 -11.078 1.00 78.38 98 ARG A N 1
ATOM 806 C CA . ARG A 1 98 ? -8.536 11.408 -11.864 1.00 78.38 98 ARG A CA 1
ATOM 807 C C . ARG A 1 98 ? -7.829 12.736 -12.134 1.00 78.38 98 ARG A C 1
ATOM 809 O O . ARG A 1 98 ? -7.979 13.303 -13.209 1.00 78.38 98 ARG A O 1
ATOM 816 N N . ALA A 1 99 ? -7.077 13.227 -11.150 1.00 75.44 99 ALA A N 1
ATOM 817 C CA . ALA A 1 99 ? -6.231 14.402 -11.292 1.00 75.44 99 ALA A CA 1
ATOM 818 C C . ALA A 1 99 ? -4.841 13.948 -11.753 1.00 75.44 99 ALA A C 1
ATOM 820 O O . ALA A 1 99 ? -4.146 13.241 -11.028 1.00 75.44 99 ALA A O 1
ATOM 821 N N . ALA A 1 100 ? -4.463 14.340 -12.966 1.00 77.38 100 ALA A N 1
ATOM 822 C CA . ALA A 1 100 ? -3.287 13.840 -13.668 1.00 77.38 100 ALA A CA 1
ATOM 823 C C . ALA A 1 100 ? -2.214 14.932 -13.838 1.00 77.38 100 ALA A C 1
ATOM 825 O O . ALA A 1 100 ? -1.822 15.245 -14.959 1.00 77.38 100 ALA A O 1
ATOM 826 N N . GLN A 1 101 ? -1.743 15.533 -12.737 1.00 81.50 101 GLN A N 1
ATOM 827 C CA . GLN A 1 101 ? -0.732 16.608 -12.790 1.00 81.50 101 GLN A CA 1
ATOM 828 C C . GLN A 1 101 ? 0.581 16.179 -13.468 1.00 81.50 101 GLN A C 1
ATOM 830 O O . GLN A 1 101 ? 1.232 16.995 -14.111 1.00 81.50 101 GLN A O 1
ATOM 835 N N . HIS A 1 102 ? 0.945 14.901 -13.360 1.00 83.38 102 HIS A N 1
ATOM 836 C CA . HIS A 1 102 ? 2.130 14.301 -13.981 1.00 83.38 102 HIS A CA 1
ATOM 837 C C . HIS A 1 102 ? 1.759 13.224 -15.011 1.00 83.38 102 HIS A C 1
ATOM 839 O O . HIS A 1 102 ? 2.534 12.311 -15.280 1.00 83.38 102 HIS A O 1
ATOM 845 N N . GLY A 1 103 ? 0.554 13.316 -15.579 1.00 84.56 103 GLY A N 1
ATOM 846 C CA . GLY A 1 103 ? 0.015 12.323 -16.501 1.00 84.56 103 GLY A CA 1
ATOM 847 C C . GLY A 1 103 ? -0.921 11.314 -15.837 1.00 84.56 103 GLY A C 1
ATOM 848 O O . GLY A 1 103 ? -1.122 11.293 -14.616 1.00 84.56 103 GLY A O 1
ATOM 849 N N . SER A 1 104 ? -1.570 10.519 -16.690 1.00 85.00 104 SER A N 1
ATOM 850 C CA . SER A 1 104 ? -2.528 9.496 -16.275 1.00 85.00 104 SER A CA 1
ATOM 851 C C . SER A 1 104 ? -1.777 8.289 -15.728 1.00 85.00 104 SER A C 1
ATOM 853 O O . SER A 1 104 ? -0.997 7.662 -16.443 1.00 85.00 104 SER A O 1
ATOM 855 N N . GLY A 1 105 ? -2.002 7.964 -14.458 1.00 85.94 105 GLY A N 1
ATOM 856 C CA . GLY A 1 105 ? -1.304 6.868 -13.800 1.00 85.94 105 GLY A CA 1
ATOM 857 C C . GLY A 1 105 ? -1.679 6.716 -12.334 1.00 85.94 105 GLY A C 1
ATOM 858 O O . GLY A 1 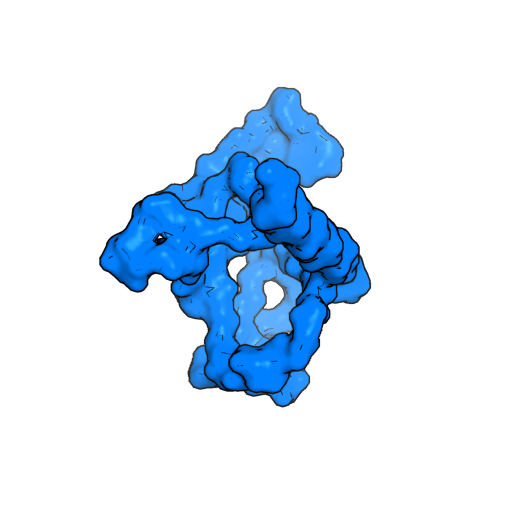105 ? -2.525 7.441 -11.807 1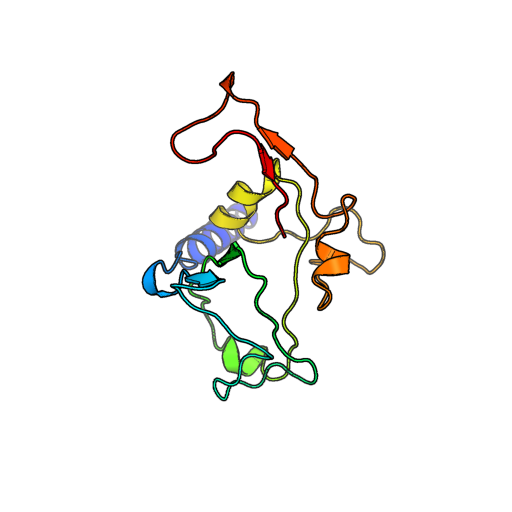.00 85.94 105 GLY A O 1
ATOM 859 N N . ILE A 1 106 ? -1.053 5.740 -11.684 1.00 87.00 106 ILE A N 1
ATOM 860 C CA . ILE A 1 106 ? -1.140 5.532 -10.238 1.00 87.00 106 ILE A CA 1
ATOM 861 C C . ILE A 1 106 ? 0.002 6.320 -9.596 1.00 87.00 106 ILE A C 1
ATOM 863 O O . ILE A 1 106 ? 1.154 6.181 -9.998 1.00 87.00 106 ILE A O 1
ATOM 867 N N . TYR A 1 107 ? -0.321 7.143 -8.602 1.00 86.88 107 TYR A N 1
ATOM 868 C CA . TYR A 1 107 ? 0.655 7.959 -7.886 1.00 86.88 107 TYR A CA 1
ATOM 869 C C . TYR A 1 107 ? 1.066 7.215 -6.622 1.00 86.88 107 TYR A C 1
ATOM 871 O O . TYR A 1 107 ? 0.229 6.971 -5.758 1.00 86.88 107 TYR A O 1
ATOM 879 N N . ALA A 1 108 ? 2.335 6.848 -6.513 1.00 88.00 108 ALA A N 1
ATOM 880 C CA . ALA A 1 108 ? 2.883 6.165 -5.350 1.00 88.00 108 ALA A CA 1
ATOM 881 C C . ALA A 1 108 ? 4.224 6.801 -4.963 1.00 88.00 108 ALA A C 1
ATOM 883 O O . ALA A 1 108 ? 4.849 7.484 -5.773 1.00 88.00 108 ALA A O 1
ATOM 884 N N . SER A 1 109 ? 4.653 6.613 -3.717 1.00 84.31 109 SER A N 1
ATOM 885 C CA . SER A 1 109 ? 5.878 7.218 -3.183 1.00 84.31 109 SER A CA 1
ATOM 886 C C . SER A 1 109 ? 6.664 6.210 -2.352 1.00 84.31 109 SER A C 1
ATOM 888 O O . SER A 1 109 ? 6.049 5.465 -1.595 1.00 84.31 109 SER A O 1
ATOM 890 N N . PRO A 1 110 ? 8.007 6.188 -2.406 1.00 80.19 110 PRO A N 1
ATOM 891 C CA . PRO A 1 110 ? 8.802 5.365 -1.494 1.00 80.19 110 PRO A CA 1
ATOM 892 C C . PRO A 1 110 ? 8.753 5.878 -0.044 1.00 80.19 110 PRO A C 1
ATOM 894 O O . PRO A 1 110 ? 9.166 5.180 0.878 1.00 80.19 110 PRO A O 1
ATOM 897 N N . SER A 1 111 ? 8.237 7.088 0.195 1.00 80.75 111 SER A N 1
ATOM 898 C CA . SER A 1 111 ? 8.106 7.652 1.537 1.00 80.75 111 SER A CA 1
ATOM 899 C C . SER A 1 111 ? 6.747 7.320 2.148 1.00 80.75 111 SER A C 1
ATOM 901 O O . SER A 1 111 ? 5.718 7.874 1.754 1.00 80.75 111 SER A O 1
ATOM 903 N N . ILE A 1 112 ? 6.758 6.462 3.170 1.00 79.19 112 ILE A N 1
ATOM 904 C CA . ILE A 1 112 ? 5.568 6.147 3.970 1.00 79.19 112 ILE A CA 1
ATOM 905 C C . ILE A 1 112 ? 4.997 7.395 4.650 1.00 79.19 112 ILE A C 1
ATOM 907 O O . ILE A 1 112 ? 3.786 7.560 4.698 1.00 79.19 112 ILE A O 1
ATOM 911 N N . ILE A 1 113 ? 5.855 8.318 5.101 1.00 82.69 113 ILE A N 1
ATOM 912 C CA . ILE A 1 113 ? 5.438 9.582 5.727 1.00 82.69 113 ILE A CA 1
ATOM 913 C C . ILE A 1 113 ? 4.680 10.445 4.715 1.00 82.69 113 ILE A C 1
ATOM 915 O O . ILE A 1 113 ? 3.642 11.016 5.041 1.00 82.69 113 ILE A O 1
ATOM 919 N N . TYR A 1 114 ? 5.170 10.509 3.473 1.00 85.44 114 TYR A N 1
ATOM 920 C CA . TYR A 1 114 ? 4.491 11.245 2.410 1.00 85.44 114 TYR A CA 1
ATOM 921 C C . TYR A 1 114 ? 3.133 10.617 2.082 1.00 85.44 114 TYR A C 1
ATOM 923 O O . TYR A 1 114 ? 2.130 11.323 2.027 1.00 85.44 114 TYR A O 1
ATOM 931 N N . ALA A 1 115 ? 3.085 9.293 1.901 1.00 88.25 115 ALA A N 1
ATOM 932 C CA . ALA A 1 115 ? 1.845 8.577 1.606 1.00 88.25 115 ALA A CA 1
ATOM 933 C C . ALA A 1 115 ? 0.824 8.658 2.755 1.00 88.25 115 ALA A C 1
ATOM 935 O O . ALA A 1 115 ? -0.373 8.752 2.495 1.00 88.25 115 ALA A O 1
ATOM 936 N N . ALA A 1 116 ? 1.291 8.698 4.005 1.00 84.25 116 ALA A N 1
ATOM 937 C CA . ALA A 1 116 ? 0.468 8.828 5.204 1.00 84.25 116 ALA A CA 1
ATOM 938 C C . ALA A 1 116 ? -0.073 10.249 5.443 1.00 84.25 116 ALA A C 1
ATOM 940 O O . ALA A 1 116 ? -0.868 10.449 6.360 1.00 84.25 116 ALA A O 1
ATOM 941 N N . HIS A 1 117 ? 0.339 11.248 4.653 1.00 88.19 117 HIS A N 1
ATOM 942 C CA . HIS A 1 117 ? -0.153 12.612 4.823 1.00 88.19 117 HIS A CA 1
ATOM 943 C C . HIS A 1 117 ? -1.691 12.652 4.665 1.00 88.19 117 HIS A C 1
ATOM 945 O O . HIS A 1 117 ? -2.196 12.099 3.682 1.00 88.19 117 HIS A O 1
ATOM 951 N N . PRO A 1 118 ? -2.453 13.356 5.533 1.00 87.62 118 PRO A N 1
ATOM 952 C CA . PRO A 1 118 ? -3.928 13.333 5.532 1.00 87.62 118 PRO A CA 1
ATOM 953 C C . PRO A 1 118 ? -4.597 13.740 4.212 1.00 87.62 118 PRO A C 1
ATOM 955 O O . PRO A 1 118 ? -5.746 13.393 3.947 1.00 87.62 118 PRO A O 1
ATOM 958 N N . ARG A 1 119 ? -3.868 14.472 3.360 1.00 87.81 119 ARG A N 1
ATOM 959 C CA . ARG A 1 119 ? -4.281 14.796 1.983 1.00 87.81 119 ARG A CA 1
ATOM 960 C C . ARG A 1 119 ? -4.485 13.547 1.112 1.00 87.81 119 ARG A C 1
ATOM 962 O O . ARG A 1 119 ? -5.331 13.578 0.222 1.00 87.81 119 ARG A O 1
ATOM 969 N N . TYR A 1 120 ? -3.693 12.501 1.337 1.00 88.12 120 TYR A N 1
ATOM 970 C CA . TYR A 1 120 ? -3.670 11.269 0.546 1.00 88.12 120 TYR A CA 1
ATOM 971 C C . TYR A 1 120 ? -4.278 10.102 1.330 1.00 88.12 120 TYR A C 1
ATOM 973 O O . TYR A 1 120 ? -5.217 9.474 0.848 1.00 88.12 120 TYR A O 1
ATOM 981 N N . ALA A 1 121 ? -3.805 9.875 2.559 1.00 89.19 121 ALA A N 1
ATOM 982 C CA . ALA A 1 121 ? -4.331 8.875 3.483 1.00 89.19 121 ALA A CA 1
ATOM 983 C C . ALA A 1 121 ? -5.314 9.522 4.467 1.00 89.19 121 ALA A C 1
ATOM 985 O O . ALA A 1 121 ? -4.945 9.933 5.568 1.00 89.19 121 ALA A O 1
ATOM 986 N N . GLY A 1 122 ? -6.571 9.665 4.045 1.00 86.00 122 GLY A N 1
ATOM 987 C CA . GLY A 1 122 ? -7.598 10.312 4.861 1.00 86.00 122 GLY A CA 1
ATOM 988 C C . GLY A 1 122 ? -7.803 9.594 6.198 1.00 86.00 122 GLY A C 1
ATOM 989 O O . GLY A 1 122 ? -7.989 8.377 6.225 1.00 86.00 122 GLY A O 1
ATOM 990 N N . ILE A 1 123 ? -7.804 10.351 7.300 1.00 86.75 123 ILE A N 1
ATOM 991 C CA . ILE A 1 123 ? -8.081 9.812 8.636 1.00 86.75 123 ILE A CA 1
ATOM 992 C C . ILE A 1 123 ? -9.592 9.628 8.785 1.00 86.75 123 ILE A C 1
ATOM 994 O O . ILE A 1 123 ? -10.352 10.598 8.752 1.00 86.75 123 ILE A O 1
ATOM 998 N N . LYS A 1 124 ? -10.030 8.384 8.977 1.00 88.88 124 LYS A N 1
ATOM 999 C CA . LYS A 1 124 ? -11.418 8.048 9.295 1.00 88.88 124 LYS A CA 1
ATOM 1000 C C . LYS A 1 124 ? -11.558 7.790 10.787 1.00 88.88 124 LYS A C 1
ATOM 1002 O O . LYS A 1 124 ? -10.859 6.950 11.346 1.00 88.88 124 LYS A O 1
ATOM 1007 N N . GLN A 1 125 ? -12.501 8.497 11.399 1.00 90.12 125 GLN A N 1
ATOM 1008 C CA . GLN A 1 125 ? -12.997 8.180 12.733 1.00 90.12 125 GLN A CA 1
ATOM 1009 C C . GLN A 1 125 ? -14.072 7.106 12.625 1.00 90.12 125 GLN A C 1
ATOM 1011 O O . GLN A 1 125 ? -15.024 7.267 11.854 1.00 90.12 125 GLN A O 1
ATOM 1016 N N . ILE A 1 126 ? -13.913 6.031 13.391 1.00 86.75 126 ILE A N 1
ATOM 1017 C CA . ILE A 1 126 ? -14.957 5.030 13.609 1.00 86.75 126 ILE A CA 1
ATOM 1018 C C . ILE A 1 126 ? -15.463 5.223 15.042 1.00 86.75 126 ILE A C 1
ATOM 1020 O O . ILE A 1 126 ? -14.680 5.024 15.976 1.00 86.75 126 ILE A O 1
ATOM 1024 N N . PRO A 1 127 ? -16.718 5.670 15.235 1.00 88.06 127 PRO A N 1
ATOM 1025 C CA . PRO A 1 127 ? -17.297 5.836 16.564 1.00 88.06 127 PRO A CA 1
ATOM 1026 C C . PRO A 1 127 ? -17.588 4.477 17.214 1.00 88.06 127 PRO A C 1
ATOM 1028 O O . PRO A 1 127 ? -17.690 3.457 16.535 1.00 88.06 127 PRO A O 1
ATOM 1031 N N . GLU A 1 128 ? -17.764 4.460 18.536 1.00 86.62 128 GLU A N 1
ATOM 1032 C CA . GLU A 1 128 ? -18.096 3.236 19.286 1.00 86.62 128 GLU A CA 1
ATOM 1033 C C . GLU A 1 128 ? -19.386 2.566 18.801 1.00 86.62 128 GLU A C 1
ATOM 1035 O O . GLU A 1 128 ? -19.447 1.338 18.723 1.00 86.62 128 GLU A O 1
ATOM 1040 N N . THR A 1 129 ? -20.368 3.367 18.384 1.00 85.81 129 THR A N 1
ATOM 1041 C CA . THR A 1 129 ? -21.656 2.911 17.837 1.00 85.81 129 THR A CA 1
ATOM 1042 C C . THR A 1 129 ? -21.526 2.132 16.534 1.00 85.81 129 THR A C 1
ATOM 1044 O O . THR A 1 129 ? -22.385 1.310 16.231 1.00 85.81 129 THR A O 1
ATOM 1047 N N . ASP A 1 130 ? -20.451 2.377 15.783 1.00 76.06 130 ASP A N 1
ATOM 1048 C CA . ASP A 1 130 ? -20.204 1.772 14.472 1.00 76.06 130 ASP A CA 1
ATOM 1049 C C . ASP A 1 130 ? -19.092 0.720 14.548 1.00 76.06 130 ASP A C 1
ATOM 1051 O O . ASP A 1 130 ? -18.651 0.193 13.520 1.00 76.06 130 ASP A O 1
ATOM 1055 N N . SER A 1 131 ? -18.624 0.408 15.764 1.00 67.94 131 SER A N 1
ATOM 1056 C CA . SER A 1 131 ? -17.701 -0.695 15.963 1.00 67.94 131 SER A CA 1
ATOM 1057 C C . SER A 1 131 ? -18.383 -1.994 15.539 1.00 67.94 131 SER A C 1
ATOM 1059 O O . SER A 1 131 ? -19.460 -2.365 16.001 1.00 67.94 131 SER A O 1
ATOM 1061 N N . ASN A 1 132 ? -17.766 -2.678 14.589 1.00 64.31 132 ASN A N 1
ATOM 1062 C CA . ASN A 1 132 ? -18.222 -3.971 14.107 1.00 64.31 132 ASN A CA 1
ATOM 1063 C C . ASN A 1 132 ? -17.092 -4.980 14.315 1.00 64.31 132 ASN A C 1
ATOM 1065 O O . ASN A 1 132 ? -15.963 -4.609 14.635 1.00 64.31 132 ASN A O 1
ATOM 1069 N N . GLY A 1 133 ? -17.362 -6.275 14.142 1.00 66.00 133 GLY A N 1
ATOM 1070 C CA . GLY A 1 133 ? -16.346 -7.319 14.338 1.00 66.00 133 GLY A CA 1
ATOM 1071 C C . GLY A 1 133 ? -15.065 -7.146 13.498 1.00 66.00 133 GLY A C 1
ATOM 1072 O O . GLY A 1 133 ? -14.091 -7.853 13.740 1.00 66.00 133 GLY A O 1
ATOM 1073 N N . TYR A 1 134 ? -15.048 -6.211 12.540 1.00 67.69 134 TYR A N 1
ATOM 1074 C CA . TYR A 1 134 ? -13.913 -5.904 11.673 1.00 67.69 134 TYR A CA 1
ATOM 1075 C C . TYR A 1 134 ? -13.136 -4.652 12.101 1.00 67.69 134 TYR A C 1
ATOM 1077 O O . TYR A 1 134 ? -11.908 -4.648 12.016 1.00 67.69 134 TYR A O 1
ATOM 1085 N N . PHE A 1 135 ? -13.814 -3.607 12.583 1.00 75.12 135 PHE A N 1
ATOM 1086 C CA . PHE A 1 135 ? -13.183 -2.364 13.025 1.00 75.12 135 PHE A CA 1
ATOM 1087 C C . PHE A 1 135 ? -13.662 -1.956 14.416 1.00 75.12 135 PHE A C 1
ATOM 1089 O O . PHE A 1 135 ? -14.857 -1.831 14.674 1.00 75.12 135 PHE A O 1
ATOM 1096 N N . LYS A 1 136 ? -12.699 -1.707 15.306 1.00 83.31 136 LYS A N 1
ATOM 1097 C CA . LYS A 1 136 ? -12.955 -1.133 16.628 1.00 83.31 136 LYS A CA 1
ATOM 1098 C C . LYS A 1 136 ? -13.144 0.380 16.508 1.00 83.31 136 LYS A C 1
ATOM 1100 O O . LYS A 1 136 ? -12.818 0.976 15.484 1.00 83.31 136 LYS A O 1
ATOM 1105 N N . ALA A 1 137 ? -13.643 1.003 17.568 1.00 86.19 137 ALA A N 1
ATOM 1106 C CA . ALA A 1 137 ? -13.628 2.454 17.655 1.00 86.19 137 ALA A CA 1
ATOM 1107 C C . ALA A 1 137 ? -12.185 2.977 17.585 1.00 86.19 137 ALA A C 1
ATOM 1109 O O . ALA A 1 137 ? -11.280 2.390 18.187 1.00 86.19 137 ALA A O 1
ATOM 1110 N N . GLY A 1 138 ? -11.966 4.068 16.852 1.00 87.19 138 GLY A N 1
ATOM 1111 C CA . GLY A 1 138 ? -10.646 4.683 16.754 1.00 87.19 138 GLY A CA 1
ATOM 1112 C C . GLY A 1 138 ? -10.382 5.440 15.458 1.00 87.19 138 GLY A C 1
ATOM 1113 O O . GLY A 1 138 ? -11.273 5.655 14.633 1.00 87.19 138 GLY A O 1
ATOM 1114 N N . GLN A 1 139 ? -9.118 5.840 15.305 1.00 85.56 139 GLN A N 1
ATOM 1115 C CA . GLN A 1 139 ? -8.617 6.575 14.146 1.00 85.56 139 GLN A CA 1
ATOM 1116 C C . GLN A 1 139 ? -7.918 5.621 13.181 1.00 85.56 139 GLN A C 1
ATOM 1118 O O . GLN A 1 139 ? -7.000 4.898 13.570 1.00 85.56 139 GLN A O 1
ATOM 1123 N N . TYR A 1 140 ? -8.318 5.655 11.915 1.00 81.81 140 TYR A N 1
ATOM 1124 C CA . TYR A 1 140 ? -7.772 4.788 10.879 1.00 81.81 140 TYR A CA 1
ATOM 1125 C C . TYR A 1 140 ? -7.224 5.614 9.721 1.00 81.81 140 TYR A C 1
ATOM 1127 O O . TYR A 1 140 ? -7.920 6.473 9.184 1.00 81.81 140 TYR A O 1
ATOM 1135 N N . ALA A 1 141 ? -5.998 5.304 9.306 1.00 79.88 141 ALA A N 1
ATOM 1136 C CA . ALA A 1 141 ? -5.412 5.751 8.048 1.00 79.88 141 ALA A CA 1
ATOM 1137 C C . ALA A 1 141 ? -5.114 4.523 7.175 1.00 79.88 141 ALA A C 1
ATOM 1139 O O . ALA A 1 141 ? -4.824 3.445 7.700 1.00 79.88 141 ALA A O 1
ATOM 1140 N N . GLN A 1 142 ? -5.202 4.674 5.854 1.00 77.56 142 GLN A N 1
ATOM 1141 C CA . GLN A 1 142 ? -4.936 3.606 4.887 1.00 77.56 142 GLN A CA 1
ATOM 1142 C C . GLN A 1 142 ? -3.970 4.114 3.807 1.00 77.56 142 GLN A C 1
ATOM 1144 O O . GLN A 1 142 ? -4.163 5.207 3.274 1.00 77.56 142 GLN A O 1
ATOM 1149 N N . PHE A 1 143 ? -2.929 3.339 3.498 1.00 72.44 143 PHE A N 1
ATOM 1150 C CA . PHE A 1 143 ? -1.945 3.643 2.454 1.00 72.44 143 PHE A CA 1
ATOM 1151 C C . PHE A 1 143 ? -1.204 2.394 1.957 1.00 72.44 143 PHE A C 1
ATOM 1153 O O . PHE A 1 143 ? -1.362 1.334 2.607 1.00 72.44 143 PHE A O 1
#

Sequence (143 aa):
MGRDLKKLFEKQEFRAKIKLNPQWNRKYGPGHTYWTGALHDGRDRGPHGYFCPTGWTRYAFNVIDNYDEKFKGWCFCYHGTKFEFGLAILLSGLAPARAAQHGSGIYASPSIIYAAHPRYAGIKQIPETDSNGYFKAGQYAQF

Solvent-accessible surface area (backbone atoms only — not comparable to full-atom values): 8643 Å² total; per-residue (Å²): 142,66,67,66,61,52,54,48,50,54,49,50,53,54,46,71,58,50,36,77,33,74,91,63,40,44,48,26,25,92,97,58,55,64,65,99,47,56,71,84,82,88,72,62,32,40,96,58,73,54,70,69,62,70,78,38,73,49,82,35,63,45,77,80,78,68,52,72,72,77,45,53,46,42,58,68,64,31,44,32,30,40,57,88,47,50,64,52,34,74,73,69,46,87,67,60,44,89,77,44,93,88,49,86,38,73,79,63,33,73,42,60,71,67,19,54,33,60,93,38,8,26,74,39,79,38,51,71,91,68,43,47,104,87,44,68,55,46,82,42,69,38,86

pLDDT: mean 77.41, std 9.11, range [53.81, 90.25]

Radius of gyration: 17.33 Å; Cα contacts (8 Å, |Δi|>4): 194; chains: 1; bounding box: 40×34×49 Å

Secondary structure (DSSP, 8-state):
--HHHHHHHHHHHHHHH--B-GGG-EEBSTTSB--SSS--SS---TTS--PPPTT-EE--BPPPSSHHHHTTTPPP-B--B-HHHHHHHHHH-----SS-BTBSS---BS-HHHHTSTTTSPPEEE-GGG--SS--SEEE-B-

Nearest PDB structures (foldseek):
  4f1q-assembly3_A  TM=8.406E-01  e=8.988E-01  Homo sapiens
  6fzm-assembly2_B  TM=8.490E-01  e=9.557E-01  Homo sapiens

Mean predicted aligned error: 9.75 Å

Foldseek 3Di:
DPDVVVVVVVLVVQLVQWDWDVVPKWAEAPPTDYDPWFDDPPAQQADDGDHDDHGDIDIDIDDPDPVSVVCGRHHDWAFWAEPVCPVVCVRRNDAWDPDQPPHTDGDTHSDPVVSQPCVRFPWDADDCVNDDPVDHGDIDTGD